Protein AF-A0A2V9KPI5-F1 (afdb_monomer_lite)

pLDDT: mean 86.27, std 9.47, range [53.84, 96.44]

Structure (mmCIF, N/CA/C/O backbone):
data_AF-A0A2V9KPI5-F1
#
_entry.id   AF-A0A2V9KPI5-F1
#
loop_
_atom_site.group_PDB
_atom_site.id
_atom_site.type_symbol
_atom_site.label_atom_id
_atom_site.label_alt_id
_atom_site.label_comp_id
_atom_site.label_asym_id
_atom_site.label_entity_id
_atom_site.label_seq_id
_atom_site.pdbx_PDB_ins_code
_atom_site.Cartn_x
_atom_site.Cartn_y
_atom_site.Cartn_z
_atom_site.occupancy
_atom_site.B_iso_or_equiv
_atom_site.auth_seq_id
_atom_site.auth_comp_id
_atom_site.auth_asym_id
_atom_site.auth_atom_id
_atom_site.pdbx_PDB_model_num
ATOM 1 N N . MET A 1 1 ? 5.126 -3.760 -12.874 1.00 82.88 1 MET A N 1
ATOM 2 C CA 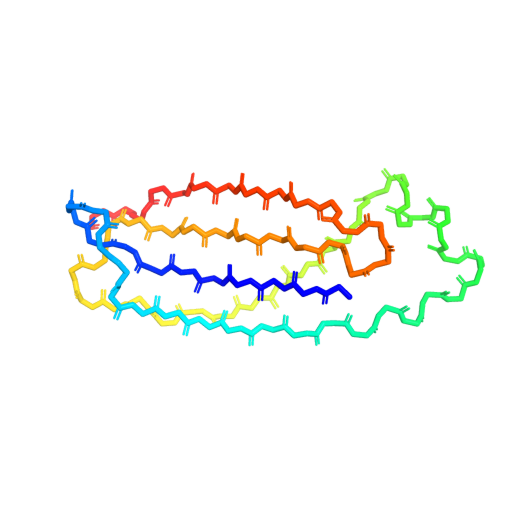. MET A 1 1 ? 5.162 -3.156 -11.526 1.00 82.88 1 MET A CA 1
ATOM 3 C C . MET A 1 1 ? 3.978 -3.680 -10.748 1.00 82.88 1 MET A C 1
ATOM 5 O O . MET A 1 1 ? 2.887 -3.744 -11.306 1.00 82.88 1 MET A O 1
ATOM 9 N N . ASP A 1 2 ? 4.193 -4.030 -9.489 1.00 89.88 2 ASP A N 1
ATOM 10 C CA . ASP A 1 2 ? 3.125 -4.475 -8.598 1.00 89.88 2 ASP A CA 1
ATOM 11 C C . ASP A 1 2 ? 2.894 -3.428 -7.514 1.00 89.88 2 ASP A C 1
ATOM 13 O O . ASP A 1 2 ? 3.846 -2.828 -7.012 1.00 89.88 2 ASP A O 1
ATOM 17 N N . PHE A 1 3 ? 1.642 -3.226 -7.124 1.00 90.31 3 PHE A N 1
ATOM 18 C CA . PHE A 1 3 ? 1.314 -2.464 -5.928 1.00 90.31 3 PHE A CA 1
ATOM 19 C C . PHE A 1 3 ? 0.163 -3.090 -5.157 1.00 90.31 3 PHE A C 1
ATOM 21 O O . PHE A 1 3 ? -0.702 -3.770 -5.710 1.00 90.31 3 PHE A O 1
ATOM 28 N N . ILE A 1 4 ? 0.195 -2.872 -3.848 1.00 93.44 4 ILE A N 1
ATOM 29 C CA . ILE A 1 4 ? -0.810 -3.334 -2.901 1.00 93.44 4 ILE A CA 1
ATOM 30 C C . ILE A 1 4 ? -1.263 -2.134 -2.084 1.00 93.44 4 ILE A C 1
ATOM 32 O O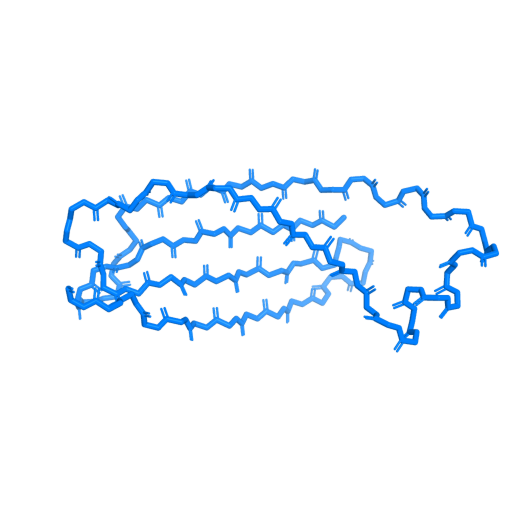 . ILE A 1 4 ? -0.443 -1.430 -1.492 1.00 93.44 4 ILE A O 1
ATOM 36 N N . SER A 1 5 ? -2.573 -1.939 -2.041 1.00 93.62 5 SER A N 1
ATOM 37 C CA . SER A 1 5 ? -3.247 -0.998 -1.154 1.00 93.62 5 SER A CA 1
ATOM 38 C C . SER A 1 5 ? -3.806 -1.789 0.020 1.00 93.62 5 SER A C 1
ATOM 40 O O . SER A 1 5 ? -4.780 -2.514 -0.153 1.00 93.62 5 SER A O 1
ATOM 42 N N . ALA A 1 6 ? -3.189 -1.681 1.194 1.00 95.81 6 ALA A N 1
ATOM 43 C CA . ALA A 1 6 ? -3.608 -2.379 2.407 1.00 95.81 6 ALA A CA 1
ATOM 44 C C . ALA A 1 6 ? -4.236 -1.402 3.405 1.00 95.81 6 ALA A C 1
ATOM 46 O O . ALA A 1 6 ? -3.627 -0.402 3.775 1.00 95.81 6 ALA A O 1
ATOM 47 N N . GLN A 1 7 ? -5.442 -1.703 3.864 1.00 96.12 7 GLN A N 1
ATOM 48 C CA . GLN A 1 7 ? -6.132 -0.979 4.923 1.00 96.12 7 GLN A CA 1
ATOM 49 C C . GLN A 1 7 ? -5.796 -1.618 6.267 1.00 96.12 7 GLN A C 1
ATOM 51 O O . GLN A 1 7 ? -5.888 -2.840 6.405 1.00 96.12 7 GLN A O 1
ATOM 56 N N . LEU A 1 8 ? -5.406 -0.808 7.249 1.00 96.44 8 LEU A N 1
ATOM 57 C CA . LEU A 1 8 ? -5.004 -1.267 8.576 1.00 96.44 8 LEU A CA 1
ATOM 58 C C . LEU A 1 8 ? -5.891 -0.670 9.666 1.00 96.44 8 LEU A C 1
ATOM 60 O O . LEU A 1 8 ? -6.291 0.491 9.573 1.00 96.44 8 LEU A O 1
ATOM 64 N N . ASP A 1 9 ? -6.172 -1.451 10.706 1.00 94.31 9 ASP A N 1
ATOM 65 C CA . ASP A 1 9 ? -6.846 -0.976 11.917 1.00 94.31 9 ASP A CA 1
ATOM 66 C C . ASP A 1 9 ? -5.901 -0.189 12.846 1.00 94.31 9 ASP A C 1
ATOM 68 O O . ASP A 1 9 ? -4.726 0.032 12.541 1.00 94.31 9 ASP A O 1
ATOM 72 N N . THR A 1 10 ? -6.414 0.249 13.999 1.00 92.50 10 THR A N 1
ATOM 73 C CA . THR A 1 10 ? -5.647 0.998 15.014 1.00 92.50 10 THR A CA 1
ATOM 74 C C . THR A 1 10 ? -4.457 0.225 15.588 1.00 92.50 10 THR A C 1
ATOM 76 O O . THR A 1 10 ? -3.526 0.840 16.106 1.00 92.50 10 THR A O 1
ATOM 79 N N . GLY A 1 11 ? -4.470 -1.107 15.505 1.00 92.69 11 GLY A N 1
ATOM 80 C CA . GLY A 1 11 ? -3.377 -1.981 15.923 1.00 92.69 11 GLY A CA 1
ATOM 81 C C . GLY A 1 11 ? -2.362 -2.262 14.813 1.00 92.69 11 GLY A C 1
ATOM 82 O O . GLY A 1 11 ? -1.399 -2.992 15.044 1.00 92.69 11 GLY A O 1
ATOM 83 N N . GLY A 1 12 ? -2.564 -1.716 13.610 1.00 92.25 12 GLY A N 1
ATOM 84 C CA . GLY A 1 12 ? -1.729 -1.991 12.444 1.00 92.25 12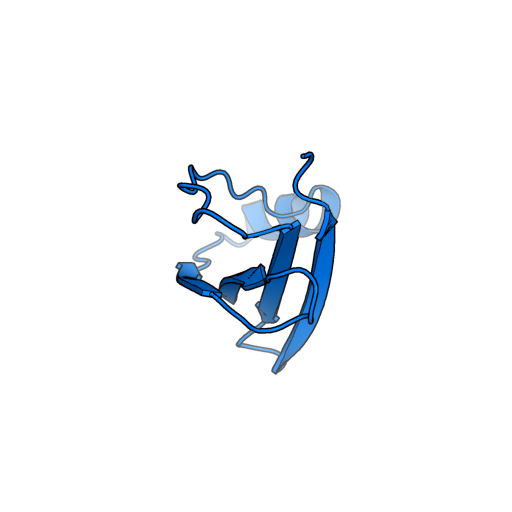 GLY A CA 1
ATOM 85 C C . GLY A 1 12 ? -1.986 -3.365 11.819 1.00 92.25 12 GLY A C 1
ATOM 86 O O . GLY A 1 12 ? -1.161 -3.838 11.035 1.00 92.25 12 GLY A O 1
ATOM 87 N N . LYS A 1 13 ? -3.104 -4.025 12.140 1.00 95.00 13 LYS A N 1
ATOM 88 C CA . LYS A 1 13 ? -3.509 -5.271 11.483 1.00 95.00 13 LYS A CA 1
ATOM 89 C C . LYS A 1 13 ? -4.163 -4.943 10.146 1.00 95.00 13 LYS A C 1
ATOM 91 O O . LYS A 1 13 ? -5.024 -4.074 10.075 1.00 95.00 13 LYS A O 1
ATOM 96 N N . VAL A 1 14 ? -3.797 -5.680 9.097 1.00 96.25 14 VAL A N 1
ATOM 97 C CA . VAL A 1 14 ? -4.455 -5.575 7.788 1.00 96.25 14 VAL A CA 1
ATOM 98 C C . VAL A 1 14 ? -5.886 -6.103 7.895 1.00 96.25 14 VAL A C 1
ATOM 100 O O . VAL A 1 14 ? -6.102 -7.257 8.272 1.00 96.25 14 VAL A O 1
ATOM 103 N N . VAL A 1 15 ? -6.856 -5.248 7.583 1.00 95.94 15 VAL A N 1
ATOM 104 C CA . VAL A 1 15 ? -8.291 -5.577 7.572 1.00 95.94 15 VAL A CA 1
ATOM 105 C C . VAL A 1 15 ? -8.837 -5.767 6.159 1.00 95.94 15 VAL A C 1
ATOM 107 O O . VAL A 1 15 ? -9.860 -6.421 5.987 1.00 95.94 15 VAL A O 1
ATOM 110 N N . SER A 1 16 ? -8.150 -5.226 5.153 1.00 94.50 16 SER A N 1
ATOM 111 C CA . SER A 1 16 ? -8.465 -5.394 3.735 1.00 94.50 16 SER A CA 1
ATOM 112 C C . SER A 1 16 ? -7.229 -5.072 2.902 1.00 94.50 16 SER A C 1
ATOM 114 O O . SER A 1 16 ? -6.437 -4.210 3.290 1.00 94.50 16 SER A O 1
ATOM 116 N N . ASP A 1 17 ? -7.055 -5.730 1.762 1.00 94.38 17 ASP A N 1
ATOM 117 C CA . ASP A 1 17 ? -6.035 -5.368 0.789 1.00 94.38 17 ASP A CA 1
ATOM 118 C C . ASP A 1 17 ? -6.517 -5.574 -0.647 1.00 94.38 17 ASP A C 1
ATOM 120 O O . ASP A 1 17 ? -7.361 -6.421 -0.939 1.00 94.38 17 ASP A O 1
ATOM 124 N N . VAL A 1 18 ? -5.982 -4.755 -1.549 1.00 92.88 18 VAL A N 1
ATOM 125 C CA . VAL A 1 18 ? -6.212 -4.867 -2.987 1.00 92.88 18 VAL A CA 1
ATOM 126 C C . VAL A 1 18 ? -4.867 -4.863 -3.687 1.00 92.88 18 VAL A C 1
ATOM 128 O O . VAL A 1 18 ? -4.075 -3.927 -3.541 1.00 92.88 18 VAL A O 1
ATOM 131 N N . ARG A 1 19 ? -4.615 -5.912 -4.470 1.00 92.44 19 ARG A N 1
ATOM 132 C CA . ARG A 1 19 ? -3.430 -6.025 -5.315 1.00 92.44 19 ARG A CA 1
ATOM 133 C C . ARG A 1 19 ? -3.741 -5.586 -6.734 1.00 92.44 19 ARG A C 1
ATOM 135 O O . ARG A 1 19 ? -4.724 -6.011 -7.335 1.00 92.44 19 ARG A O 1
ATOM 142 N N . HIS A 1 20 ? -2.816 -4.830 -7.298 1.00 88.00 20 HIS A N 1
ATOM 143 C CA . HIS A 1 20 ? -2.819 -4.462 -8.696 1.00 88.00 20 HIS A CA 1
ATOM 144 C C . HIS A 1 20 ? -1.461 -4.768 -9.317 1.00 88.00 20 HIS A C 1
ATOM 146 O O . HIS A 1 20 ? -0.404 -4.497 -8.742 1.00 88.00 20 HIS A O 1
ATOM 152 N N . THR A 1 21 ? -1.504 -5.292 -10.534 1.00 87.25 21 THR A N 1
ATOM 153 C CA . THR A 1 21 ? -0.324 -5.462 -11.375 1.00 87.25 21 THR A CA 1
ATOM 154 C C . THR A 1 21 ? -0.496 -4.566 -12.584 1.00 87.25 21 THR A C 1
ATOM 156 O O . THR A 1 21 ? -1.440 -4.723 -13.357 1.00 87.25 21 THR A O 1
ATOM 159 N N . VAL A 1 22 ? 0.417 -3.613 -12.746 1.00 80.44 22 VAL A N 1
ATOM 160 C CA . VAL A 1 22 ? 0.470 -2.754 -13.926 1.00 80.44 22 VAL A CA 1
ATOM 161 C C . VAL A 1 22 ? 1.580 -3.246 -14.837 1.00 80.44 22 VAL A C 1
ATOM 163 O O . VAL A 1 22 ? 2.772 -3.227 -14.498 1.00 80.44 22 VAL A O 1
ATOM 166 N N . SER A 1 23 ? 1.155 -3.681 -16.020 1.00 75.19 23 SER A N 1
ATOM 167 C CA . SER A 1 23 ? 2.041 -3.943 -17.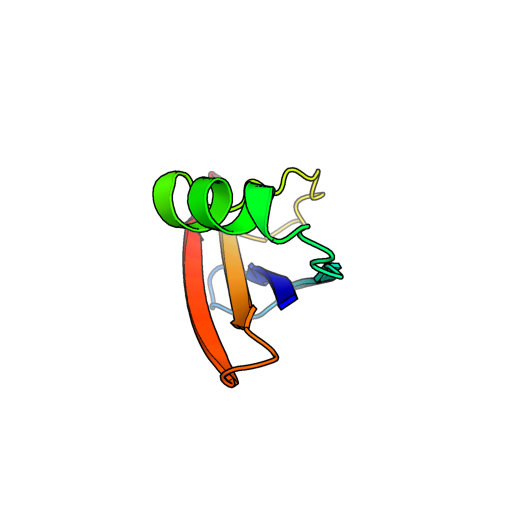146 1.00 75.19 23 SER A CA 1
ATOM 168 C C . SER A 1 23 ? 2.464 -2.602 -17.734 1.00 75.19 23 SER A C 1
ATOM 170 O O . SER A 1 23 ? 1.698 -1.945 -18.433 1.00 75.19 23 SER A O 1
ATOM 172 N N . LEU A 1 24 ? 3.676 -2.168 -17.394 1.00 69.88 24 LEU A N 1
ATOM 173 C CA . LEU A 1 24 ? 4.260 -0.941 -17.923 1.00 69.88 24 LEU A CA 1
ATOM 174 C C . LEU A 1 24 ? 4.833 -1.225 -19.311 1.00 69.88 24 LEU A C 1
ATOM 176 O O . LEU A 1 24 ? 6.010 -1.539 -19.456 1.00 69.88 24 LEU A O 1
ATOM 180 N N . THR A 1 25 ? 3.998 -1.122 -20.340 1.00 68.31 25 THR A N 1
ATOM 181 C CA . THR A 1 25 ? 4.461 -1.071 -21.733 1.00 68.31 25 THR A CA 1
ATOM 182 C C . THR A 1 25 ? 4.651 0.394 -22.117 1.00 68.31 25 THR A C 1
ATOM 184 O O . THR A 1 25 ? 3.858 0.973 -22.855 1.00 68.31 25 THR A O 1
ATOM 187 N N . VAL A 1 26 ? 5.668 1.034 -21.540 1.00 64.44 26 VAL A N 1
ATOM 188 C CA . VAL A 1 26 ? 6.015 2.418 -21.876 1.00 64.44 26 VAL A CA 1
ATOM 189 C C . VAL A 1 26 ? 6.874 2.376 -23.136 1.00 64.44 26 VAL A C 1
ATOM 191 O O . VAL A 1 26 ? 7.957 1.795 -23.126 1.00 64.44 26 VAL A O 1
ATOM 194 N N . ALA A 1 27 ? 6.381 2.948 -24.237 1.00 67.88 27 ALA A N 1
ATOM 195 C CA . ALA A 1 27 ? 7.203 3.141 -25.429 1.00 67.88 27 ALA A CA 1
ATOM 196 C C . ALA A 1 27 ? 8.434 3.983 -25.061 1.00 67.88 27 ALA A C 1
ATOM 198 O O . ALA A 1 27 ? 8.312 4.899 -24.255 1.00 67.88 27 ALA A O 1
ATOM 199 N N . GLU A 1 28 ? 9.594 3.712 -25.659 1.00 67.25 28 GLU A N 1
ATOM 200 C CA . GLU A 1 28 ? 10.884 4.323 -25.289 1.00 67.25 28 GLU A CA 1
ATOM 201 C C . GLU A 1 28 ? 10.815 5.861 -25.178 1.00 67.25 28 GLU A C 1
ATOM 203 O O . GLU A 1 28 ? 11.250 6.439 -24.189 1.00 67.25 28 GLU A O 1
ATOM 208 N N . LYS A 1 29 ? 10.104 6.516 -26.106 1.00 66.81 29 LYS A N 1
ATOM 209 C CA . LYS A 1 29 ? 9.856 7.971 -26.112 1.00 66.81 29 LYS A CA 1
ATOM 210 C C . LYS A 1 29 ? 9.050 8.501 -24.907 1.00 66.81 29 LYS A C 1
ATOM 212 O O . LYS A 1 29 ? 9.075 9.692 -24.621 1.00 66.81 29 LYS A O 1
ATOM 217 N N . GLY A 1 30 ? 8.285 7.646 -24.236 1.00 70.38 30 GLY A N 1
ATOM 218 C CA . GLY A 1 30 ? 7.516 7.970 -23.032 1.00 70.38 30 GLY A CA 1
ATOM 219 C C . GLY A 1 30 ? 8.265 7.691 -21.729 1.00 70.38 30 GLY A C 1
ATOM 220 O O . GLY A 1 30 ? 7.778 8.083 -20.670 1.00 70.38 30 GLY A O 1
ATOM 221 N N . MET A 1 31 ? 9.426 7.029 -21.789 1.00 73.62 31 MET A N 1
ATOM 222 C CA . MET A 1 31 ? 10.190 6.659 -20.599 1.00 73.62 31 MET A CA 1
ATOM 223 C C . MET A 1 31 ? 10.777 7.893 -19.906 1.00 73.62 31 MET A C 1
ATOM 225 O O . MET A 1 31 ? 10.660 8.014 -18.691 1.00 73.62 31 MET A O 1
ATOM 229 N N . ASP A 1 32 ? 11.304 8.851 -20.672 1.00 78.75 32 ASP A N 1
ATOM 230 C CA . ASP A 1 32 ? 11.837 10.112 -20.135 1.00 78.75 32 ASP A CA 1
ATOM 231 C C . ASP A 1 32 ? 10.759 10.907 -19.387 1.00 78.75 32 ASP A C 1
ATOM 233 O O . ASP A 1 32 ? 10.983 11.409 -18.290 1.00 78.75 32 ASP A O 1
ATOM 237 N N . VAL A 1 33 ? 9.537 10.935 -19.930 1.00 78.62 33 VAL A N 1
ATOM 238 C CA . VAL A 1 33 ? 8.391 11.599 -19.290 1.00 78.62 33 VAL A CA 1
ATOM 239 C C . VAL A 1 33 ? 8.029 10.919 -17.970 1.00 78.62 33 VAL A C 1
ATOM 241 O O . VAL A 1 33 ? 7.710 11.599 -16.995 1.00 78.62 33 VAL A O 1
ATOM 244 N N . VAL A 1 34 ? 8.090 9.587 -17.923 1.00 79.19 34 VAL A N 1
ATOM 245 C CA . VAL A 1 34 ? 7.872 8.811 -16.696 1.00 79.19 34 VAL A CA 1
ATOM 246 C C . VAL A 1 34 ? 8.976 9.072 -15.671 1.00 79.19 34 VAL A C 1
ATOM 248 O O . VAL A 1 34 ? 8.669 9.211 -14.489 1.00 79.19 34 VAL A O 1
ATOM 251 N N . PHE A 1 35 ? 10.235 9.187 -16.092 1.00 78.94 35 PHE A N 1
ATOM 252 C CA . PHE A 1 35 ? 11.337 9.522 -15.189 1.00 78.94 35 PHE A CA 1
ATOM 253 C C . PHE A 1 35 ? 11.226 10.943 -14.629 1.00 78.94 35 PHE A C 1
ATOM 255 O O . PHE A 1 35 ? 11.474 11.146 -13.443 1.00 78.94 35 PHE A O 1
ATOM 262 N N . GLU A 1 36 ? 10.822 11.916 -15.446 1.00 82.94 36 GLU A N 1
ATOM 263 C CA . GLU A 1 36 ? 10.696 13.312 -15.017 1.00 82.94 36 GLU A CA 1
ATOM 264 C C . GLU A 1 36 ? 9.456 13.570 -14.155 1.00 82.94 36 GLU A C 1
ATOM 266 O O . GLU A 1 36 ? 9.507 14.363 -13.215 1.00 82.94 36 GLU A O 1
ATOM 271 N N . ARG A 1 37 ? 8.320 12.945 -14.486 1.00 83.75 37 ARG A N 1
ATOM 272 C CA . ARG A 1 37 ? 7.010 13.276 -13.892 1.00 83.75 37 ARG A CA 1
ATOM 273 C C . ARG A 1 37 ? 6.448 12.191 -12.983 1.00 83.75 37 ARG A C 1
ATOM 275 O O . ARG A 1 37 ? 5.468 12.435 -12.282 1.00 83.75 37 ARG A O 1
ATOM 282 N N . GLY A 1 38 ? 7.054 11.009 -12.988 1.00 77.50 38 GLY A N 1
ATOM 283 C CA . GLY A 1 38 ? 6.529 9.823 -12.328 1.00 77.50 38 GLY A CA 1
ATOM 284 C C . GLY A 1 38 ? 5.364 9.177 -13.083 1.00 77.50 38 GLY A C 1
ATOM 285 O O . GLY A 1 38 ? 4.926 9.623 -14.144 1.00 77.50 38 GLY A O 1
ATOM 286 N N . LEU A 1 39 ? 4.849 8.093 -12.505 1.00 79.50 39 LEU A N 1
ATOM 287 C CA . LEU A 1 39 ? 3.651 7.394 -12.968 1.00 79.50 39 LEU A CA 1
ATOM 288 C C . LEU A 1 39 ? 2.480 7.742 -12.054 1.00 79.50 39 LEU A C 1
ATOM 290 O O . LEU A 1 39 ? 2.541 7.512 -10.847 1.00 79.50 39 LEU A O 1
ATOM 294 N N . SER A 1 40 ? 1.396 8.262 -12.626 1.00 80.31 40 SER A N 1
ATOM 295 C CA . SER A 1 40 ? 0.153 8.489 -11.890 1.00 80.31 40 SER A CA 1
ATOM 296 C C . SER A 1 40 ? -0.763 7.275 -12.013 1.00 80.31 40 SER A C 1
ATOM 298 O O . SER A 1 40 ? -1.095 6.848 -13.117 1.00 80.31 40 SER A O 1
ATOM 300 N N . PHE A 1 41 ? -1.204 6.745 -10.875 1.00 78.12 41 PHE A N 1
ATOM 301 C CA . PHE A 1 41 ? -2.255 5.738 -10.795 1.00 78.12 41 PHE A CA 1
ATOM 302 C C . PHE A 1 41 ? -3.405 6.295 -9.961 1.00 78.12 41 PHE A C 1
ATOM 304 O O . PHE A 1 41 ? -3.187 6.763 -8.846 1.00 78.12 41 PHE A O 1
ATOM 311 N N . ASN A 1 42 ? -4.620 6.222 -10.502 1.00 81.94 42 ASN A N 1
ATOM 312 C CA . ASN A 1 42 ? -5.837 6.650 -9.825 1.00 81.94 42 ASN A CA 1
ATOM 313 C C . ASN A 1 42 ? -6.787 5.459 -9.719 1.00 81.94 42 ASN A C 1
ATOM 315 O O . ASN A 1 42 ? -6.958 4.709 -10.680 1.00 81.94 42 ASN A O 1
ATOM 319 N N . GLY A 1 43 ? -7.434 5.316 -8.571 1.00 79.06 43 GLY A N 1
ATOM 320 C CA . GLY A 1 43 ? -8.424 4.278 -8.334 1.00 79.06 43 GLY A CA 1
ATOM 321 C C . GLY A 1 43 ? -9.355 4.668 -7.198 1.00 79.06 43 GLY A C 1
ATOM 322 O O . GLY A 1 43 ? -9.047 5.559 -6.408 1.00 79.06 43 GLY A O 1
ATOM 323 N N . PHE A 1 44 ? -10.493 3.987 -7.130 1.00 84.31 44 PHE A N 1
ATOM 324 C CA . PHE A 1 44 ? -11.400 4.070 -5.994 1.00 84.31 44 PHE A CA 1
ATOM 325 C C . PHE A 1 44 ? -11.141 2.888 -5.066 1.00 84.31 44 PHE A C 1
ATOM 327 O O . PHE A 1 44 ? -10.898 1.773 -5.529 1.00 84.31 44 PHE A O 1
ATOM 334 N N . LEU A 1 45 ? -11.193 3.142 -3.764 1.00 85.31 45 LEU A N 1
ATOM 335 C CA . LEU A 1 45 ? -11.047 2.129 -2.731 1.00 85.31 45 LEU A CA 1
ATOM 336 C C . LEU A 1 45 ? -12.190 2.308 -1.736 1.00 85.31 45 LEU A C 1
ATOM 338 O O . LEU A 1 45 ? -12.337 3.383 -1.157 1.00 85.31 45 LEU A O 1
ATOM 342 N N . GLU A 1 46 ? -12.990 1.264 -1.538 1.00 89.81 46 GLU A N 1
ATOM 343 C CA . GLU A 1 46 ? -13.969 1.251 -0.454 1.00 89.81 46 GLU A CA 1
ATOM 344 C C . GLU A 1 46 ? -13.245 1.113 0.883 1.00 89.81 46 GLU A C 1
ATOM 346 O O . GLU A 1 46 ? -12.444 0.194 1.077 1.00 89.81 46 GLU A O 1
ATOM 351 N N . VAL A 1 47 ? -13.515 2.033 1.809 1.00 90.19 47 VAL A N 1
ATOM 352 C CA . VAL A 1 47 ? -12.904 2.003 3.138 1.00 90.19 47 VAL A CA 1
ATOM 353 C C . VAL A 1 47 ? -13.645 0.996 4.011 1.00 90.19 47 VAL A C 1
ATOM 355 O O . VAL A 1 47 ? -14.851 1.099 4.228 1.00 90.19 47 VAL A O 1
ATOM 358 N N . THR A 1 48 ? -12.909 0.009 4.511 1.00 93.31 48 THR A N 1
ATOM 359 C CA . THR A 1 48 ? -13.431 -1.033 5.395 1.00 93.31 48 THR A CA 1
ATOM 360 C C . THR A 1 48 ? -13.719 -0.430 6.772 1.00 93.31 48 THR A C 1
ATOM 362 O O . THR A 1 48 ? -12.856 0.268 7.310 1.00 93.31 48 THR A O 1
ATOM 365 N N . PRO A 1 49 ? -14.886 -0.703 7.389 1.00 91.12 49 PRO A N 1
ATOM 366 C CA . PRO A 1 49 ? -15.176 -0.234 8.739 1.00 91.12 49 PRO A CA 1
ATOM 367 C C . PRO A 1 49 ? -14.071 -0.618 9.731 1.00 91.12 49 PRO A C 1
ATOM 369 O O . PRO A 1 49 ? -13.666 -1.777 9.805 1.00 91.12 49 PRO A O 1
ATOM 372 N N . GLY A 1 50 ? -13.585 0.363 10.494 1.00 90.69 50 GLY A N 1
ATOM 373 C CA . GLY A 1 50 ? -12.492 0.178 11.455 1.00 90.69 50 GLY A CA 1
ATOM 374 C C . GLY A 1 50 ? -11.081 0.319 10.871 1.00 90.69 50 GLY A C 1
ATOM 375 O O . GLY A 1 50 ? -10.115 0.283 11.634 1.00 90.69 50 GLY A O 1
ATOM 376 N N . ALA A 1 51 ? -10.935 0.521 9.558 1.00 94.00 51 ALA A N 1
ATOM 377 C CA . ALA A 1 51 ? -9.664 0.936 8.978 1.00 94.00 51 ALA A CA 1
ATOM 378 C C . ALA A 1 51 ? -9.324 2.372 9.405 1.00 94.00 51 ALA A C 1
ATOM 380 O O . ALA A 1 51 ? -10.150 3.274 9.310 1.00 94.00 51 ALA A O 1
ATOM 381 N N . THR A 1 52 ? -8.089 2.586 9.850 1.00 94.88 52 THR A N 1
ATOM 382 C CA . THR A 1 52 ? -7.566 3.899 10.275 1.00 94.88 52 THR A CA 1
ATOM 383 C C . THR A 1 52 ? -6.332 4.328 9.492 1.00 94.88 52 THR A C 1
ATOM 385 O O . THR A 1 52 ? -5.911 5.482 9.555 1.00 94.88 52 THR A O 1
ATOM 388 N N . GLN A 1 53 ? -5.739 3.416 8.725 1.00 95.88 53 GLN A N 1
ATOM 389 C CA . GLN A 1 53 ? -4.583 3.696 7.885 1.00 95.88 53 GLN A CA 1
ATOM 390 C C . GLN A 1 53 ? -4.718 2.993 6.539 1.00 95.88 53 GLN A C 1
ATOM 392 O O . GLN A 1 53 ? -5.244 1.886 6.450 1.00 95.88 53 GLN A O 1
ATOM 397 N N . LEU A 1 54 ? -4.175 3.619 5.502 1.00 95.00 54 LEU A N 1
ATOM 398 C CA . LEU A 1 54 ? -3.947 3.029 4.193 1.00 95.00 54 LEU A CA 1
ATOM 399 C C . LEU A 1 54 ? -2.442 2.958 3.955 1.00 95.00 54 LEU A C 1
ATOM 401 O O . LEU A 1 54 ? -1.762 3.982 3.923 1.00 95.00 54 LEU A O 1
ATOM 405 N N . ARG A 1 55 ? -1.908 1.758 3.758 1.00 95.81 55 ARG A N 1
ATOM 406 C CA . ARG A 1 55 ? -0.530 1.539 3.329 1.00 95.81 55 ARG A CA 1
ATOM 407 C C . ARG A 1 55 ? -0.508 1.159 1.862 1.00 95.81 55 ARG A C 1
ATOM 409 O O . ARG A 1 55 ? -1.003 0.101 1.484 1.00 95.81 55 ARG A O 1
ATOM 416 N N . LEU A 1 56 ? 0.119 2.004 1.057 1.00 93.75 56 LEU A N 1
ATOM 417 C CA . LEU A 1 56 ? 0.450 1.693 -0.323 1.00 93.75 56 LEU A CA 1
ATOM 418 C C . LEU A 1 56 ? 1.868 1.128 -0.360 1.00 93.75 56 LEU A C 1
ATOM 420 O O . LEU A 1 56 ? 2.817 1.795 0.054 1.00 93.75 56 LEU A O 1
ATOM 424 N N . VAL A 1 57 ? 2.011 -0.096 -0.851 1.00 94.19 57 VAL A N 1
ATOM 425 C CA . VAL A 1 57 ? 3.302 -0.747 -1.0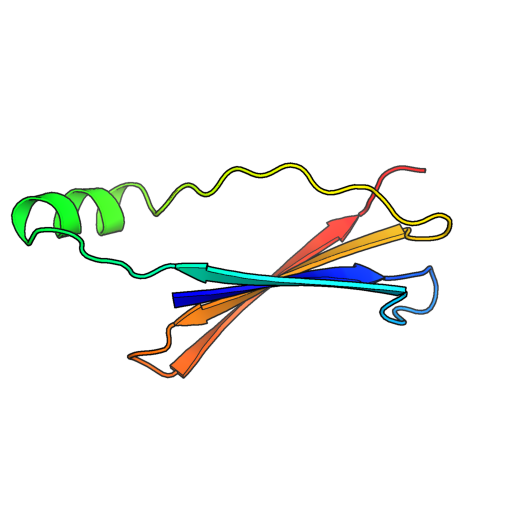93 1.00 94.19 57 VAL A CA 1
ATOM 426 C C . VAL A 1 57 ? 3.474 -0.892 -2.592 1.00 94.19 57 VAL A C 1
ATOM 428 O O . VAL A 1 57 ? 2.588 -1.413 -3.264 1.00 94.19 57 VAL A O 1
ATOM 431 N N . VAL A 1 58 ? 4.612 -0.456 -3.115 1.00 92.38 58 VAL A N 1
ATOM 432 C CA . VAL A 1 58 ? 4.969 -0.572 -4.528 1.00 92.38 58 VAL A CA 1
ATOM 433 C C . VAL A 1 58 ? 6.224 -1.417 -4.645 1.00 92.38 58 VAL A C 1
ATOM 435 O O . VAL A 1 58 ? 7.191 -1.210 -3.913 1.00 92.38 58 VAL A O 1
ATOM 438 N N . ARG A 1 59 ? 6.219 -2.350 -5.593 1.00 91.88 59 ARG A N 1
ATOM 439 C CA . ARG A 1 59 ? 7.375 -3.153 -5.970 1.00 91.88 59 ARG A CA 1
ATOM 440 C C . ARG A 1 59 ? 7.660 -2.984 -7.454 1.00 91.88 59 ARG A C 1
ATOM 442 O O . ARG A 1 59 ? 6.834 -3.329 -8.307 1.00 91.88 59 ARG A O 1
ATOM 449 N N . ASP A 1 60 ? 8.869 -2.534 -7.758 1.00 87.25 60 ASP A N 1
ATOM 450 C CA . ASP A 1 60 ? 9.422 -2.715 -9.089 1.00 87.25 60 ASP A CA 1
ATOM 451 C C . ASP A 1 60 ? 9.839 -4.181 -9.252 1.00 87.25 60 ASP A C 1
ATOM 453 O O . ASP A 1 60 ? 10.713 -4.697 -8.557 1.00 87.25 60 ASP A O 1
ATOM 457 N N . THR A 1 61 ? 9.171 -4.876 -10.164 1.00 83.75 61 THR A N 1
ATOM 458 C CA . THR A 1 61 ? 9.400 -6.295 -10.438 1.00 83.75 61 THR A CA 1
ATOM 459 C C . THR A 1 61 ? 10.708 -6.545 -11.186 1.00 83.75 61 THR A C 1
ATOM 461 O O . THR A 1 61 ? 11.211 -7.662 -11.116 1.00 83.75 61 THR A O 1
ATOM 464 N N . ALA A 1 62 ? 11.253 -5.542 -11.887 1.00 83.38 62 ALA A N 1
ATOM 465 C CA . ALA A 1 62 ? 12.491 -5.676 -12.655 1.00 83.38 62 ALA A CA 1
ATOM 466 C C . ALA A 1 62 ? 13.734 -5.573 -11.759 1.00 83.38 62 ALA A C 1
ATOM 468 O O . ALA A 1 62 ? 14.602 -6.440 -11.815 1.00 83.38 62 ALA A O 1
ATOM 469 N N . SER A 1 63 ? 13.804 -4.544 -10.909 1.00 85.00 63 SER A N 1
ATOM 470 C CA . SER A 1 63 ? 14.922 -4.362 -9.968 1.00 85.00 63 SER A CA 1
ATOM 471 C C . SER A 1 63 ? 14.725 -5.064 -8.622 1.00 85.00 63 SER A C 1
ATOM 473 O O . SER A 1 63 ? 15.688 -5.285 -7.894 1.00 85.00 63 SER A O 1
ATOM 475 N N . GLY A 1 64 ? 13.484 -5.399 -8.258 1.00 86.56 64 GLY A N 1
ATOM 476 C CA . GLY A 1 64 ? 13.136 -5.897 -6.928 1.00 86.56 64 GLY A CA 1
ATOM 477 C C . GLY A 1 64 ? 13.004 -4.802 -5.866 1.00 86.56 64 GLY A C 1
ATOM 478 O O . GLY A 1 64 ? 12.638 -5.119 -4.733 1.00 86.56 64 GLY A O 1
ATOM 479 N N . ASN A 1 65 ? 13.252 -3.535 -6.217 1.00 90.12 65 ASN A N 1
ATOM 480 C CA . ASN A 1 65 ? 13.125 -2.410 -5.298 1.00 90.12 65 ASN A CA 1
ATOM 481 C C . ASN A 1 65 ? 11.685 -2.270 -4.794 1.00 90.12 65 ASN A C 1
ATOM 483 O O . ASN A 1 65 ? 10.719 -2.410 -5.551 1.00 90.12 65 ASN A O 1
ATOM 487 N N . MET A 1 66 ? 11.549 -1.965 -3.505 1.00 93.19 66 MET A N 1
ATOM 488 C CA . MET A 1 66 ? 10.260 -1.762 -2.856 1.00 93.19 66 MET A CA 1
ATOM 489 C C . MET A 1 66 ? 10.220 -0.414 -2.154 1.00 93.19 66 MET A C 1
ATOM 491 O O . MET A 1 66 ? 11.183 -0.003 -1.510 1.00 93.19 66 MET A O 1
ATOM 495 N N . GLY A 1 67 ? 9.073 0.243 -2.254 1.00 92.06 67 GLY A N 1
ATOM 496 C CA . GLY A 1 67 ? 8.747 1.453 -1.517 1.00 92.06 67 GLY A CA 1
ATOM 497 C C . GLY A 1 67 ? 7.394 1.299 -0.844 1.00 92.06 67 GLY A C 1
ATOM 498 O O . GLY A 1 67 ? 6.540 0.537 -1.298 1.00 92.06 67 GLY A O 1
ATOM 499 N N . SER A 1 68 ? 7.184 2.024 0.247 1.00 94.75 68 SER A N 1
ATOM 500 C CA . SER A 1 68 ? 5.860 2.100 0.850 1.00 94.7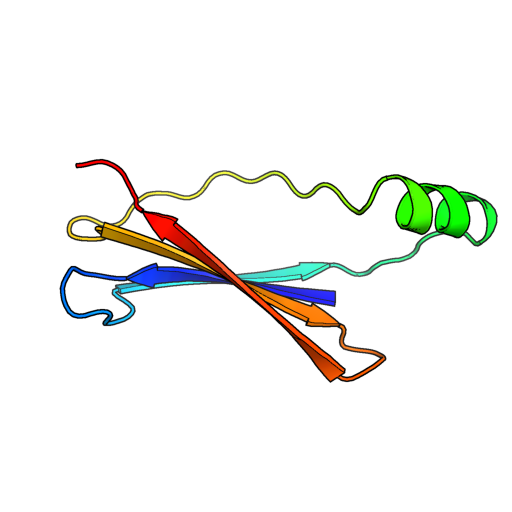5 68 SER A CA 1
ATOM 501 C C . SER A 1 68 ? 5.601 3.471 1.439 1.00 94.75 68 SER A C 1
ATOM 503 O O . SER A 1 68 ? 6.518 4.127 1.929 1.00 94.75 68 SER A O 1
ATOM 505 N N . VAL A 1 69 ? 4.338 3.873 1.409 1.00 94.44 69 VAL A N 1
ATOM 506 C CA . VAL A 1 69 ? 3.836 5.060 2.091 1.00 94.44 69 VAL A CA 1
ATOM 507 C C . VAL A 1 69 ? 2.605 4.667 2.890 1.00 94.44 69 VAL A C 1
ATOM 509 O O . VAL A 1 69 ? 1.786 3.867 2.440 1.00 94.44 69 VAL A O 1
ATOM 512 N N . THR A 1 70 ? 2.496 5.192 4.105 1.00 94.88 70 THR A N 1
ATOM 513 C CA . THR A 1 70 ? 1.307 5.016 4.940 1.00 94.88 70 THR A CA 1
ATOM 514 C C . THR A 1 70 ? 0.623 6.364 5.084 1.00 94.88 70 THR A C 1
ATOM 516 O O . THR A 1 70 ? 1.269 7.354 5.419 1.00 94.88 70 THR A O 1
ATOM 519 N N . VAL A 1 71 ? -0.675 6.388 4.815 1.00 93.12 71 VAL A N 1
ATOM 520 C CA . VAL A 1 71 ? -1.534 7.564 4.893 1.00 93.12 71 VAL A CA 1
ATOM 521 C C . VAL A 1 71 ? -2.590 7.291 5.964 1.00 93.12 71 VAL A C 1
ATOM 523 O O . VAL A 1 71 ? -3.215 6.229 5.928 1.00 93.12 71 VAL A O 1
ATOM 526 N N . PRO A 1 72 ? -2.796 8.191 6.937 1.00 94.06 72 PRO A N 1
ATOM 527 C CA . PRO A 1 72 ? -3.914 8.058 7.858 1.00 94.06 72 PRO A CA 1
ATOM 528 C C . PRO A 1 72 ? -5.228 8.194 7.084 1.00 94.06 72 PRO A C 1
ATOM 530 O O . PRO A 1 72 ? -5.397 9.116 6.286 1.00 94.06 72 PRO A O 1
ATOM 533 N N . LEU A 1 73 ? -6.156 7.273 7.324 1.00 88.44 73 LEU A N 1
ATOM 534 C CA . LEU A 1 73 ? -7.542 7.447 6.917 1.00 88.44 73 LEU A CA 1
ATOM 535 C C . LEU A 1 73 ? -8.170 8.326 7.998 1.00 88.44 73 LEU A C 1
ATOM 537 O O . LEU A 1 73 ? -8.065 8.011 9.184 1.00 88.44 73 LEU A O 1
ATOM 541 N N . ALA A 1 74 ? -8.700 9.486 7.605 1.00 73.00 74 ALA A N 1
ATOM 542 C CA . ALA A 1 74 ? -9.350 10.379 8.558 1.00 73.00 74 ALA A CA 1
ATOM 543 C C . ALA A 1 74 ? -10.484 9.630 9.300 1.00 73.00 74 ALA A C 1
ATOM 545 O O . ALA A 1 74 ? -11.030 8.682 8.730 1.00 73.00 74 ALA A O 1
ATOM 546 N N . PRO A 1 75 ? -10.806 10.021 10.547 1.00 53.84 75 PRO A N 1
ATOM 547 C CA . PRO A 1 75 ? -11.897 9.421 11.314 1.00 53.84 75 PRO A CA 1
ATOM 548 C C . PRO A 1 75 ? -13.252 9.505 10.607 1.00 53.84 75 PRO A C 1
ATOM 550 O O . PRO A 1 75 ? -13.490 10.522 9.911 1.00 53.84 75 PRO A O 1
#

Foldseek 3Di:
DKKKKFFAAPVRDTPDMDIDDDDPPQDPVCVVVCVVPNDDDDDDDDHDPRGQKIKMKDADPVVRDIDIDIDTDDD

Secondary structure (DSSP, 8-state):
-EEEEEEE-TTS-EEEEEEEE------HHHHHHHHHH--------PPPTT--EEEEEEE-TTT--EEEEEEEPP-

Radius of gyration: 14.52 Å; chains: 1; bounding box: 30×20×42 Å

Sequence (75 aa):
MDFISAQLDTGGKVVSDVRHTVSLTVAEKGMDVVFERGLSFNGFLEVTPGATQLRLVVRDTASGNMGSVTVPLAP